Protein AF-A0A2E9AJA7-F1 (afdb_monomer_lite)

Sequence (132 aa):
LITPMLIVMIAIGATDILFALDSIPAIYGLTKEPYIVFTANAFALLGLIQLYFLLGGLLDRLVYLSLGLAVILGFIGVKLMIHALHTNELPFINGGQEVHLVPEIPIWLSLSVIIGILVVTTVASLMSSKNK

Radius of gyration: 19.54 Å; chains: 1; bounding box: 47×41×44 Å

Secondary structure (DSSP, 8-state):
---HHHHHHHHHHHHHHHHHHHHHHHHHHH---HHHHHHHHHHHHHHHHHHHHHHHHHHTT-TTHHHHHHHHHHHHHHHHHHHHHHH---TTSGGG---TTSPP--HHHHHHHHHHHHHHHHHHHHHHHHT-

Foldseek 3Di:
DCDPVNVVVCVVVVVVVVVCVVVVVVVCVVPVDVVVVVVVV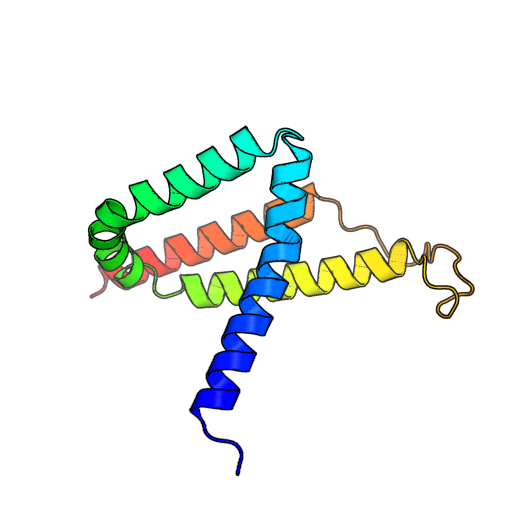VVVVVVVVVCVVVVVVVVQLLVCVVVLVVVLCVVVVVLVVLVCQQCQCDCPRPNSDGPPVRDNDDPVNSVVVSVVSNVVSNVVSNVVSVVD

pLDDT: mean 82.34, std 11.43, range [50.84, 95.38]

Structure (mmCIF, N/CA/C/O backbone):
data_AF-A0A2E9AJA7-F1
#
_entry.id   AF-A0A2E9AJA7-F1
#
loop_
_atom_site.group_PDB
_atom_site.id
_atom_site.type_symbol
_atom_site.label_atom_id
_atom_site.label_alt_id
_atom_site.label_comp_id
_atom_site.label_asym_id
_atom_site.label_entity_id
_atom_site.label_seq_id
_atom_site.pdbx_PDB_ins_code
_atom_site.Cartn_x
_atom_site.Cartn_y
_atom_site.Cartn_z
_atom_site.occupancy
_atom_site.B_iso_or_equiv
_atom_site.auth_seq_id
_atom_site.auth_comp_id
_atom_site.auth_asym_id
_atom_site.auth_atom_id
_atom_site.pdbx_PDB_model_num
ATOM 1 N N . LEU A 1 1 ? 24.116 2.800 21.770 1.00 64.19 1 LEU A N 1
ATOM 2 C CA . LEU A 1 1 ? 22.822 2.212 22.187 1.00 64.19 1 LEU A CA 1
ATOM 3 C C . LEU A 1 1 ? 21.789 2.578 21.136 1.00 64.19 1 LEU A C 1
ATOM 5 O O . LEU A 1 1 ? 21.542 3.760 20.940 1.00 64.19 1 LEU A O 1
ATOM 9 N N . ILE A 1 2 ? 21.265 1.593 20.410 1.00 83.06 2 ILE A N 1
ATOM 10 C CA . ILE A 1 2 ? 20.168 1.800 19.458 1.00 83.06 2 ILE A CA 1
ATOM 11 C C . ILE A 1 2 ? 18.890 1.931 20.290 1.00 83.06 2 ILE A C 1
ATOM 13 O O . ILE A 1 2 ? 18.548 1.010 21.029 1.00 83.06 2 ILE A O 1
ATOM 17 N N . THR A 1 3 ? 18.228 3.089 20.235 1.00 92.94 3 THR A N 1
ATOM 18 C CA . THR A 1 3 ? 16.952 3.286 20.933 1.00 92.94 3 THR A CA 1
ATOM 19 C C . THR A 1 3 ? 15.823 2.623 20.139 1.00 92.94 3 THR A C 1
ATOM 21 O O . THR A 1 3 ? 15.873 2.613 18.907 1.00 92.94 3 THR A O 1
ATOM 24 N N . PRO A 1 4 ? 14.769 2.108 20.797 1.00 91.62 4 PRO A N 1
ATOM 25 C CA . PRO A 1 4 ? 13.595 1.581 20.099 1.00 91.62 4 PRO A CA 1
ATOM 26 C C . PRO A 1 4 ? 12.990 2.586 19.103 1.00 91.62 4 PRO A C 1
ATOM 28 O O . PRO A 1 4 ? 12.599 2.208 18.003 1.00 91.62 4 PRO A O 1
ATOM 31 N N . MET A 1 5 ? 13.010 3.881 19.443 1.00 94.00 5 MET A N 1
ATOM 32 C CA . MET A 1 5 ? 12.557 4.962 18.559 1.00 94.00 5 MET A CA 1
ATOM 33 C C . MET A 1 5 ? 13.363 5.063 17.261 1.00 94.00 5 MET A C 1
ATOM 35 O O . MET A 1 5 ? 12.785 5.337 16.215 1.00 94.00 5 MET A O 1
ATOM 39 N N . LEU A 1 6 ? 14.676 4.816 17.300 1.00 94.00 6 LEU A N 1
ATOM 40 C CA . LEU A 1 6 ? 15.500 4.826 16.092 1.00 94.00 6 LEU A CA 1
ATOM 41 C C . LEU A 1 6 ? 15.078 3.710 15.124 1.00 94.00 6 LEU A C 1
ATOM 43 O O . LEU A 1 6 ? 14.981 3.949 13.925 1.00 94.00 6 LEU A O 1
ATOM 47 N N . ILE A 1 7 ? 14.772 2.516 15.644 1.00 94.06 7 ILE A N 1
ATOM 48 C CA . ILE A 1 7 ? 14.315 1.373 14.835 1.00 94.06 7 ILE A CA 1
ATOM 49 C C . ILE A 1 7 ? 12.948 1.669 14.209 1.00 94.06 7 ILE A C 1
ATOM 51 O O . ILE A 1 7 ? 12.763 1.433 13.019 1.00 94.06 7 ILE A O 1
ATOM 55 N N . VAL A 1 8 ? 12.011 2.228 14.982 1.00 94.38 8 VAL A N 1
ATOM 56 C CA . VAL A 1 8 ? 10.675 2.601 14.485 1.00 94.38 8 VAL A CA 1
ATOM 57 C C . VAL A 1 8 ? 10.770 3.645 13.372 1.00 94.38 8 VAL A C 1
ATOM 59 O O . VAL A 1 8 ? 10.146 3.477 12.329 1.00 94.38 8 VAL A O 1
ATOM 62 N N . MET A 1 9 ? 11.586 4.685 13.553 1.00 93.94 9 MET A N 1
ATOM 63 C CA . MET A 1 9 ? 11.780 5.727 12.538 1.00 93.94 9 MET A CA 1
ATOM 64 C C . MET A 1 9 ? 12.354 5.165 11.234 1.00 93.94 9 MET A C 1
ATOM 66 O O . MET A 1 9 ? 11.883 5.519 10.156 1.00 93.94 9 MET A O 1
ATOM 70 N N . ILE A 1 10 ? 13.339 4.265 11.327 1.00 95.12 10 ILE A N 1
ATOM 71 C CA . ILE A 1 10 ? 13.909 3.593 10.153 1.00 95.12 10 ILE A CA 1
ATOM 72 C C . ILE A 1 10 ? 12.855 2.715 9.474 1.00 95.12 10 ILE A C 1
ATOM 74 O O . ILE A 1 10 ? 12.728 2.760 8.255 1.00 95.12 10 ILE A O 1
ATOM 78 N N . ALA A 1 11 ? 12.082 1.943 10.242 1.00 93.94 11 ALA A N 1
ATOM 79 C CA . ALA A 1 11 ? 11.054 1.063 9.698 1.00 93.94 11 ALA A CA 1
ATOM 80 C C . ALA A 1 11 ? 9.947 1.843 8.970 1.00 93.94 11 ALA A C 1
ATOM 82 O O . ALA A 1 11 ? 9.593 1.478 7.850 1.00 93.94 11 ALA A O 1
ATOM 83 N N . ILE A 1 12 ? 9.440 2.930 9.563 1.00 93.38 12 ILE A N 1
ATOM 84 C CA . ILE A 1 12 ? 8.422 3.789 8.937 1.00 93.38 12 ILE A CA 1
ATOM 85 C C . ILE A 1 12 ? 8.992 4.445 7.677 1.00 93.38 12 ILE A C 1
ATOM 87 O O . ILE A 1 12 ? 8.409 4.303 6.608 1.00 93.38 12 ILE A O 1
ATOM 91 N N . GLY A 1 13 ? 10.168 5.077 7.765 1.00 92.00 13 GLY A N 1
ATOM 92 C CA . GLY A 1 13 ? 10.780 5.746 6.614 1.00 92.00 13 GLY A CA 1
ATOM 93 C C . GLY A 1 13 ? 11.100 4.793 5.458 1.00 92.00 13 GLY A C 1
ATOM 94 O O . GLY A 1 13 ? 10.870 5.128 4.298 1.00 92.00 13 GLY A O 1
ATOM 95 N N . ALA A 1 14 ? 11.579 3.582 5.754 1.00 91.69 14 ALA A N 1
ATOM 96 C CA . ALA A 1 14 ? 11.806 2.556 4.738 1.00 91.69 14 ALA A CA 1
ATOM 97 C C . ALA A 1 14 ? 10.492 2.083 4.100 1.00 91.69 14 ALA A C 1
ATOM 99 O O . ALA A 1 14 ? 10.437 1.882 2.889 1.00 91.69 14 ALA A O 1
ATOM 100 N N . THR A 1 15 ? 9.435 1.938 4.902 1.00 87.94 15 THR A N 1
ATOM 101 C CA . THR A 1 15 ? 8.107 1.531 4.426 1.00 87.94 15 THR A CA 1
ATOM 102 C C . THR A 1 15 ? 7.495 2.594 3.512 1.00 87.94 15 THR A C 1
ATOM 104 O O . THR A 1 15 ? 7.007 2.250 2.439 1.00 87.94 15 THR A O 1
ATOM 107 N N . ASP A 1 16 ? 7.599 3.877 3.866 1.00 87.69 16 ASP A N 1
ATOM 108 C CA . ASP A 1 16 ? 7.109 4.986 3.037 1.00 87.69 16 ASP A CA 1
ATOM 109 C C . ASP A 1 16 ? 7.825 5.049 1.680 1.00 87.69 16 ASP A C 1
ATOM 111 O O . ASP A 1 16 ? 7.179 5.206 0.644 1.00 87.69 16 ASP A O 1
ATOM 115 N N . ILE A 1 17 ? 9.152 4.863 1.658 1.00 85.56 17 ILE A N 1
ATOM 116 C CA . ILE A 1 17 ? 9.925 4.796 0.406 1.00 85.56 17 ILE A CA 1
ATOM 117 C C . ILE A 1 17 ? 9.471 3.605 -0.444 1.00 85.56 17 ILE A C 1
ATOM 119 O O . ILE A 1 17 ? 9.274 3.748 -1.651 1.00 85.56 17 ILE A O 1
ATOM 123 N N . LEU A 1 18 ? 9.283 2.435 0.174 1.00 84.44 18 LEU A N 1
ATOM 124 C CA . LEU A 1 18 ? 8.850 1.231 -0.531 1.00 84.44 18 LEU A CA 1
ATOM 125 C C . LEU A 1 18 ? 7.447 1.405 -1.142 1.00 84.44 18 LEU A C 1
ATOM 127 O O . LEU A 1 18 ? 7.222 0.988 -2.274 1.00 84.44 18 LEU A O 1
ATOM 131 N N . PHE A 1 19 ? 6.525 2.073 -0.440 1.00 79.62 19 PHE A N 1
ATOM 132 C CA . PHE A 1 19 ? 5.194 2.411 -0.964 1.00 79.62 19 PHE A CA 1
ATOM 133 C C . PHE A 1 19 ? 5.225 3.488 -2.058 1.00 79.62 19 PHE A C 1
ATOM 135 O O . PHE A 1 19 ? 4.417 3.453 -2.994 1.00 79.62 19 PHE A O 1
ATOM 142 N N . ALA A 1 20 ? 6.157 4.440 -1.983 1.00 83.75 20 ALA A N 1
ATOM 143 C CA . ALA A 1 20 ? 6.336 5.463 -3.011 1.00 83.75 20 ALA A CA 1
ATOM 144 C C . ALA A 1 20 ? 6.762 4.864 -4.366 1.00 83.75 20 ALA A C 1
ATOM 146 O O . ALA A 1 20 ? 6.397 5.403 -5.410 1.00 83.75 20 ALA A O 1
ATOM 147 N N . LEU A 1 21 ? 7.479 3.732 -4.362 1.00 79.69 21 LEU A N 1
ATOM 148 C CA . LEU A 1 21 ? 7.936 3.055 -5.583 1.00 79.69 21 LEU A CA 1
ATOM 149 C C . LEU A 1 21 ? 6.805 2.515 -6.461 1.00 79.69 21 LEU A C 1
ATOM 151 O O . LEU A 1 21 ? 6.996 2.435 -7.666 1.00 79.69 21 LEU A O 1
ATOM 155 N N . ASP A 1 22 ? 5.655 2.149 -5.897 1.00 80.25 22 ASP A N 1
ATOM 156 C CA . ASP A 1 22 ? 4.499 1.700 -6.688 1.00 80.25 22 ASP A CA 1
ATOM 157 C C . ASP A 1 22 ? 3.547 2.871 -6.983 1.00 80.25 22 ASP A C 1
ATOM 159 O O . ASP A 1 22 ? 3.145 3.115 -8.122 1.00 80.25 22 ASP A O 1
ATOM 163 N N . SER A 1 23 ? 3.259 3.684 -5.960 1.00 81.69 23 SER A N 1
ATOM 164 C CA . SER A 1 23 ? 2.283 4.774 -6.067 1.00 81.69 23 SER A CA 1
ATOM 165 C C . SER A 1 23 ? 2.730 5.927 -6.976 1.00 81.69 23 SER A C 1
ATOM 167 O O . SER A 1 23 ? 1.903 6.472 -7.712 1.00 81.69 23 SER A O 1
ATOM 169 N N . ILE A 1 24 ? 4.019 6.295 -6.993 1.00 82.75 24 ILE A N 1
ATOM 170 C CA . ILE A 1 24 ? 4.513 7.387 -7.846 1.00 82.75 24 ILE A CA 1
ATOM 171 C C . ILE A 1 24 ? 4.502 6.980 -9.328 1.00 82.75 24 ILE A C 1
ATOM 173 O O . ILE A 1 24 ? 3.893 7.711 -10.117 1.00 82.75 24 ILE A O 1
ATOM 177 N N . PRO A 1 25 ? 5.100 5.846 -9.757 1.00 79.00 25 PRO A N 1
ATOM 178 C CA . PRO A 1 25 ? 5.056 5.445 -11.162 1.00 79.00 25 PRO A CA 1
ATOM 179 C C . PRO A 1 25 ? 3.639 5.196 -11.671 1.00 79.00 25 PRO A C 1
ATOM 181 O O . PRO A 1 25 ? 3.349 5.556 -12.810 1.00 79.00 25 PRO A O 1
ATOM 184 N N . ALA A 1 26 ? 2.740 4.662 -10.837 1.00 83.94 26 ALA A N 1
ATOM 185 C CA . ALA A 1 26 ? 1.342 4.472 -11.210 1.00 83.94 26 ALA A CA 1
ATOM 186 C C . ALA A 1 26 ? 0.651 5.804 -11.556 1.00 83.94 26 ALA A C 1
ATOM 188 O O . ALA A 1 26 ? 0.033 5.929 -12.615 1.00 83.94 26 ALA A O 1
ATOM 189 N N . ILE A 1 27 ? 0.802 6.831 -10.712 1.00 83.50 27 ILE A N 1
ATOM 190 C CA . ILE A 1 27 ? 0.197 8.147 -10.962 1.00 83.50 27 ILE A CA 1
ATOM 191 C C . ILE A 1 27 ? 0.867 8.841 -12.158 1.00 83.50 27 ILE A C 1
ATOM 193 O O . ILE A 1 27 ? 0.175 9.367 -13.034 1.00 83.50 27 ILE A O 1
ATOM 197 N N . TYR A 1 28 ? 2.201 8.792 -12.247 1.00 81.19 28 TYR A N 1
ATOM 198 C CA . TYR A 1 28 ? 2.936 9.354 -13.385 1.00 81.19 28 TYR A CA 1
ATOM 199 C C . TYR A 1 28 ? 2.732 8.570 -14.692 1.00 81.19 28 TYR A C 1
ATOM 201 O O . TYR A 1 28 ? 3.098 9.055 -15.766 1.00 81.19 28 TYR A O 1
ATOM 209 N N . GLY A 1 29 ? 2.160 7.366 -14.636 1.00 81.25 29 GLY A N 1
ATOM 210 C CA . GLY A 1 29 ? 1.679 6.617 -15.796 1.00 81.25 29 GLY A CA 1
ATOM 211 C C . GLY A 1 29 ? 0.385 7.189 -16.383 1.00 81.25 29 GLY A C 1
ATOM 212 O O . GLY A 1 29 ? 0.169 7.071 -17.586 1.00 81.25 29 GLY A O 1
ATOM 213 N N . LEU A 1 30 ? -0.439 7.852 -15.563 1.00 85.56 30 LEU A N 1
ATOM 214 C CA . LEU A 1 30 ? -1.714 8.457 -15.969 1.00 85.56 30 LEU A CA 1
ATOM 215 C C . LEU A 1 30 ? -1.577 9.928 -16.369 1.00 85.56 30 LEU A C 1
ATOM 217 O O . LEU A 1 30 ? -2.243 10.383 -17.295 1.00 85.56 30 LEU A O 1
ATOM 221 N N . THR A 1 31 ? -0.726 10.684 -15.675 1.00 89.94 31 THR A N 1
ATOM 222 C CA . THR A 1 31 ? -0.489 12.101 -15.969 1.00 89.94 31 THR A CA 1
ATOM 223 C C . THR A 1 31 ? 0.964 12.478 -15.727 1.00 89.94 31 THR A C 1
ATOM 225 O O . THR A 1 31 ? 1.599 11.993 -14.798 1.00 89.94 31 THR A O 1
ATOM 228 N N . LYS A 1 32 ? 1.512 13.363 -16.561 1.00 87.75 32 LYS A N 1
ATOM 229 C CA . LYS A 1 32 ? 2.870 13.901 -16.385 1.00 87.75 32 LYS A CA 1
ATOM 230 C C . LYS A 1 32 ? 2.881 15.265 -15.701 1.00 87.75 32 LYS A C 1
ATOM 232 O O . LYS A 1 32 ? 3.958 15.790 -15.445 1.00 87.75 32 LYS A O 1
ATOM 237 N N . GLU A 1 33 ? 1.713 15.834 -15.410 1.00 93.19 33 GLU A N 1
ATOM 238 C CA . GLU A 1 33 ? 1.592 17.163 -14.816 1.00 93.19 33 GLU A CA 1
ATOM 239 C C . GLU A 1 33 ? 1.716 17.095 -13.285 1.00 93.19 33 GLU A C 1
ATOM 241 O O . GLU A 1 33 ? 0.791 16.617 -12.619 1.00 93.19 33 GLU A O 1
ATOM 246 N N . PRO A 1 34 ? 2.806 17.618 -12.683 1.00 88.75 34 PRO A N 1
ATOM 247 C CA . PRO A 1 34 ? 3.029 17.514 -11.238 1.00 88.75 34 PRO A CA 1
ATOM 248 C C . PRO A 1 34 ? 1.938 18.205 -10.414 1.00 88.75 34 PRO A C 1
ATOM 250 O O . PRO A 1 34 ? 1.640 17.779 -9.302 1.00 88.75 34 PRO A O 1
ATOM 253 N N . TYR A 1 35 ? 1.310 19.247 -10.969 1.00 91.44 35 TYR A N 1
ATOM 254 C CA . TYR A 1 35 ? 0.191 19.938 -10.334 1.00 91.44 35 TYR A CA 1
ATOM 255 C C . TYR A 1 35 ? -1.028 19.027 -10.154 1.00 91.44 35 TYR A C 1
ATOM 257 O O . TYR A 1 35 ? -1.650 19.055 -9.092 1.00 91.44 35 TYR A O 1
ATOM 265 N N . ILE A 1 36 ? -1.348 18.182 -11.142 1.00 90.88 36 ILE A N 1
ATOM 266 C CA . ILE A 1 36 ? -2.465 17.231 -11.044 1.00 90.88 36 ILE A CA 1
ATOM 267 C C . ILE A 1 36 ? -2.138 16.157 -10.003 1.00 90.88 36 ILE A C 1
ATOM 269 O O . ILE A 1 36 ? -2.974 15.867 -9.151 1.00 90.88 36 ILE A O 1
ATOM 273 N N . VAL A 1 37 ? -0.910 15.626 -10.013 1.00 89.25 37 VAL A N 1
ATOM 274 C CA . VAL A 1 37 ? -0.436 14.640 -9.023 1.00 89.25 37 VAL A CA 1
ATOM 275 C C . VAL A 1 37 ? -0.522 15.192 -7.600 1.00 89.25 37 VAL A C 1
ATOM 277 O O . VAL A 1 37 ? -1.071 14.547 -6.706 1.00 89.25 37 VAL A O 1
ATOM 280 N N . PHE A 1 38 ? -0.008 16.406 -7.396 1.00 89.25 38 PHE A N 1
ATOM 281 C CA . PHE A 1 38 ? -0.035 17.078 -6.104 1.00 89.25 38 PHE A CA 1
ATOM 282 C C . PHE A 1 38 ? -1.469 17.326 -5.640 1.00 89.25 38 PHE A C 1
ATOM 284 O O . PHE A 1 38 ? -1.832 16.943 -4.530 1.00 89.25 38 PHE A O 1
ATOM 291 N N . THR A 1 39 ? -2.297 17.923 -6.500 1.00 92.06 39 THR A N 1
ATOM 292 C CA . THR A 1 39 ? -3.687 18.253 -6.170 1.00 92.06 39 THR A CA 1
ATOM 293 C C . THR A 1 39 ? -4.503 16.998 -5.859 1.00 92.06 39 THR A C 1
ATOM 295 O O . THR A 1 39 ? -5.260 17.006 -4.894 1.00 92.06 39 THR A O 1
ATOM 298 N N . ALA A 1 40 ? -4.320 15.904 -6.606 1.00 90.00 40 ALA A N 1
ATOM 299 C CA . ALA A 1 40 ? -5.009 14.635 -6.369 1.00 90.00 40 ALA A CA 1
ATOM 300 C C . ALA A 1 40 ? -4.636 14.010 -5.014 1.00 90.00 40 ALA A C 1
ATOM 302 O O . ALA A 1 40 ? -5.524 13.644 -4.242 1.00 90.00 40 ALA A O 1
ATOM 303 N N . ASN A 1 41 ? -3.340 13.952 -4.684 1.00 88.44 41 ASN A N 1
ATOM 304 C CA . ASN A 1 41 ? -2.880 13.439 -3.390 1.00 88.44 41 ASN A CA 1
ATOM 305 C C . ASN A 1 41 ? -3.306 14.345 -2.226 1.00 88.44 41 ASN A C 1
ATOM 307 O O . ASN A 1 41 ? -3.727 13.853 -1.179 1.00 88.44 41 ASN A O 1
ATOM 311 N N . ALA A 1 42 ? -3.260 15.667 -2.410 1.00 89.50 42 ALA A N 1
ATOM 312 C CA . ALA A 1 42 ? -3.732 16.624 -1.416 1.00 89.50 42 ALA A CA 1
ATOM 313 C C . ALA A 1 42 ? -5.240 16.473 -1.163 1.00 89.50 42 ALA A C 1
ATOM 315 O O . ALA A 1 42 ? -5.656 16.393 -0.010 1.00 89.50 42 ALA A O 1
ATOM 316 N N . PHE A 1 43 ? -6.064 16.356 -2.210 1.00 89.44 43 PHE A N 1
ATOM 317 C CA . PHE A 1 43 ? -7.503 16.107 -2.066 1.00 89.44 43 PHE A CA 1
ATOM 318 C C . PHE A 1 43 ? -7.804 14.767 -1.388 1.00 89.44 43 PHE A C 1
ATOM 320 O O . PHE A 1 43 ? -8.697 14.707 -0.542 1.0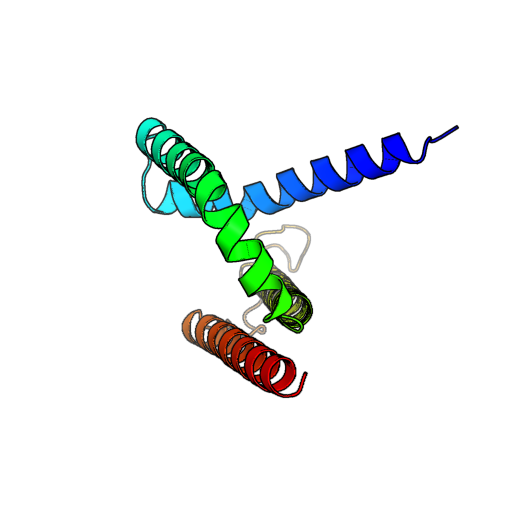0 89.44 43 PHE A O 1
ATOM 327 N N . ALA A 1 44 ? -7.051 13.712 -1.716 1.00 86.56 44 ALA A N 1
ATOM 328 C CA . ALA A 1 44 ? -7.192 12.410 -1.072 1.00 86.56 44 ALA A CA 1
ATOM 329 C C . ALA A 1 44 ? -6.943 12.497 0.446 1.00 86.56 44 ALA A C 1
ATOM 331 O O . ALA A 1 44 ? -7.730 11.962 1.226 1.00 86.56 44 ALA A O 1
ATOM 332 N N . LEU A 1 45 ? -5.907 13.230 0.873 1.00 88.56 45 LEU A N 1
ATOM 333 C CA . LEU A 1 45 ? -5.615 13.467 2.292 1.00 88.56 45 LEU A CA 1
ATOM 334 C C . LEU A 1 45 ? -6.656 14.369 2.972 1.00 88.56 45 LEU A C 1
ATOM 336 O O . LEU A 1 45 ? -7.058 14.089 4.099 1.00 88.56 45 LEU A O 1
ATOM 340 N N . LEU A 1 46 ? -7.127 15.424 2.298 1.00 90.38 46 LEU A N 1
ATOM 341 C CA . LEU A 1 46 ? -8.143 16.333 2.841 1.00 90.38 46 LEU A CA 1
ATOM 342 C C . LEU A 1 46 ? -9.484 15.624 3.076 1.00 90.38 46 LEU A C 1
ATOM 344 O O . LEU A 1 46 ? -10.110 15.846 4.109 1.00 90.38 46 LEU A O 1
ATOM 348 N N . GLY A 1 47 ? -9.905 14.743 2.162 1.00 85.75 47 GLY A N 1
ATOM 349 C CA . GLY A 1 47 ? -11.126 13.945 2.321 1.00 85.75 47 GLY A CA 1
ATOM 350 C C . GLY A 1 47 ? -11.011 12.840 3.377 1.00 85.75 47 GLY A C 1
ATOM 351 O O . GLY A 1 47 ? -12.019 12.416 3.948 1.00 85.75 47 GLY A O 1
ATOM 352 N N . LEU A 1 48 ? -9.789 12.389 3.678 1.00 86.88 48 LEU A N 1
ATOM 353 C CA . LEU A 1 48 ? -9.542 11.327 4.652 1.00 86.88 48 LEU A CA 1
ATOM 354 C C . LEU A 1 48 ? -9.963 11.727 6.072 1.00 86.88 48 LEU A C 1
ATOM 356 O O . LEU A 1 48 ? -10.371 10.864 6.839 1.00 86.88 48 LEU A O 1
ATOM 360 N N . ILE A 1 49 ? -9.915 13.016 6.423 1.00 82.44 49 ILE A N 1
ATOM 361 C CA . ILE A 1 49 ? -10.248 13.491 7.776 1.00 82.44 49 ILE A CA 1
ATOM 362 C C . ILE A 1 49 ? -11.705 13.165 8.131 1.00 82.44 49 ILE A C 1
ATOM 364 O O . ILE A 1 49 ? -11.972 12.607 9.194 1.00 82.44 49 ILE A O 1
ATOM 368 N N . GLN A 1 50 ? -12.656 13.459 7.241 1.00 85.50 50 GLN A N 1
ATOM 369 C CA . GLN A 1 50 ? -14.071 13.127 7.447 1.00 85.50 50 GLN A CA 1
ATOM 370 C C . GLN A 1 50 ? -14.316 11.621 7.332 1.00 85.50 50 GLN A C 1
ATOM 372 O O . GLN A 1 50 ? -15.129 11.063 8.073 1.00 85.50 50 GLN A O 1
ATOM 377 N N . LEU A 1 51 ? -13.597 10.950 6.427 1.00 87.12 51 LEU A N 1
ATOM 378 C CA . LEU A 1 51 ? -13.694 9.505 6.275 1.00 87.12 51 LEU A CA 1
ATOM 379 C C . LEU A 1 51 ? -13.126 8.763 7.481 1.00 87.12 51 LEU A C 1
ATOM 381 O O . LEU A 1 51 ? -13.604 7.674 7.739 1.00 87.12 51 LEU A O 1
ATOM 385 N N . TYR A 1 52 ? -12.197 9.327 8.257 1.00 84.88 52 TYR A N 1
ATOM 386 C CA . TYR A 1 52 ? -11.551 8.638 9.381 1.00 84.88 52 TYR A CA 1
ATOM 387 C C . TYR A 1 52 ? -12.564 8.123 10.413 1.00 84.88 52 TYR A C 1
ATOM 389 O O . TYR A 1 52 ? -12.438 7.007 10.912 1.00 84.88 52 TYR A O 1
ATOM 397 N N . PHE A 1 53 ? -13.620 8.900 10.675 1.00 82.00 53 PHE A N 1
ATOM 398 C CA . PHE A 1 53 ? -14.708 8.493 11.566 1.00 82.00 53 PHE A CA 1
ATOM 399 C C . PHE A 1 53 ? -15.515 7.313 11.005 1.00 82.00 53 PHE A C 1
ATOM 401 O O . PHE A 1 53 ? -15.783 6.343 11.712 1.00 82.00 53 PHE A O 1
ATOM 408 N N . LEU A 1 54 ? -15.868 7.369 9.719 1.00 84.69 54 LEU A N 1
ATOM 409 C CA . LEU A 1 54 ? -16.566 6.278 9.033 1.00 84.69 54 LEU A CA 1
ATOM 410 C C . LEU A 1 54 ? -15.672 5.037 8.910 1.00 84.69 54 LEU A C 1
ATOM 412 O O . LEU A 1 54 ? -16.132 3.910 9.078 1.00 84.69 54 LEU A O 1
ATOM 416 N N . LEU A 1 55 ? -14.385 5.255 8.643 1.00 83.44 55 LEU A N 1
ATOM 417 C CA . LEU A 1 55 ? -13.385 4.231 8.409 1.00 83.44 55 LEU A CA 1
ATOM 418 C C . LEU A 1 55 ? -13.075 3.477 9.695 1.00 83.44 55 LEU A C 1
ATOM 420 O O . LEU A 1 55 ? -12.969 2.265 9.630 1.00 83.44 55 LEU A O 1
ATOM 424 N N . GLY A 1 56 ? -13.027 4.137 10.857 1.00 81.56 56 GLY A N 1
ATOM 425 C CA . GLY A 1 56 ? -12.890 3.453 12.147 1.00 81.56 56 GLY A CA 1
ATOM 426 C C . GLY A 1 56 ? -13.954 2.367 12.338 1.00 81.56 56 GLY A C 1
ATOM 427 O O . GLY A 1 56 ? -13.621 1.201 12.533 1.00 81.56 56 GLY A O 1
ATOM 428 N N . GLY A 1 57 ? -15.231 2.715 12.147 1.00 80.06 57 GLY A N 1
ATOM 429 C CA . GLY A 1 57 ? -16.333 1.752 12.262 1.00 80.06 57 GLY A CA 1
ATOM 430 C C . GLY A 1 57 ? -16.385 0.704 11.141 1.00 80.06 57 GLY A C 1
ATOM 431 O O . GLY A 1 57 ? -16.952 -0.370 11.334 1.00 80.06 57 GLY A O 1
ATOM 432 N N . LEU A 1 58 ? -15.810 0.991 9.969 1.00 82.31 58 LEU A N 1
ATOM 433 C CA . LEU A 1 58 ? -15.675 0.024 8.874 1.00 82.31 58 LEU A CA 1
ATOM 434 C C . LEU A 1 58 ? -14.499 -0.937 9.095 1.00 82.31 58 LEU A C 1
ATOM 436 O O . LEU A 1 58 ? -14.640 -2.127 8.824 1.00 82.31 58 LEU A O 1
ATOM 440 N N . LEU A 1 59 ? -13.367 -0.450 9.605 1.00 82.19 59 LEU A N 1
ATOM 441 C CA . LEU A 1 59 ? -12.167 -1.240 9.890 1.00 82.19 59 LEU A CA 1
ATOM 442 C C . LEU A 1 59 ? -12.450 -2.310 10.945 1.00 82.19 59 LEU A C 1
ATOM 444 O O . LEU A 1 59 ? -12.037 -3.453 10.763 1.00 82.19 59 LEU A O 1
ATOM 448 N N . ASP A 1 60 ? -13.253 -1.989 11.962 1.00 81.56 60 ASP A N 1
ATOM 449 C CA . ASP A 1 60 ? -13.712 -2.962 12.962 1.00 81.56 60 ASP A CA 1
ATOM 450 C C . ASP A 1 60 ? -14.505 -4.129 12.342 1.00 81.56 60 ASP A C 1
ATOM 452 O O . ASP A 1 60 ? -14.482 -5.252 12.850 1.00 81.56 60 ASP A O 1
ATOM 456 N N . ARG A 1 61 ? -15.184 -3.894 11.210 1.00 83.62 61 ARG A N 1
ATOM 457 C CA . ARG A 1 61 ? -15.932 -4.924 10.470 1.00 83.62 61 ARG A CA 1
ATOM 458 C C . ARG A 1 61 ? -15.070 -5.694 9.471 1.00 83.62 61 ARG A C 1
ATOM 460 O O . ARG A 1 61 ? -15.503 -6.728 8.969 1.00 83.62 61 ARG A O 1
ATOM 467 N N . LEU A 1 62 ? -13.868 -5.206 9.168 1.00 87.62 62 LEU A N 1
ATOM 468 C CA . LEU A 1 62 ? -12.959 -5.718 8.140 1.00 87.62 62 LEU A CA 1
ATOM 469 C C . LEU A 1 62 ? -11.779 -6.496 8.753 1.00 87.62 62 LEU A C 1
ATOM 471 O O . LEU A 1 62 ? -10.624 -6.317 8.373 1.00 87.62 62 LEU A O 1
ATOM 475 N N . VAL A 1 63 ? -12.079 -7.398 9.693 1.00 86.50 63 VAL A N 1
ATOM 476 C CA . VAL A 1 63 ? -11.095 -8.131 10.516 1.00 86.50 63 VAL A CA 1
ATOM 477 C C . VAL A 1 63 ? -10.042 -8.888 9.693 1.00 86.50 63 VAL A C 1
ATOM 479 O O . VAL A 1 63 ? -8.867 -8.901 10.053 1.00 86.50 63 VAL A O 1
ATOM 482 N N . TYR A 1 64 ? -10.428 -9.505 8.572 1.00 89.31 64 TYR A N 1
ATOM 483 C CA . TYR A 1 64 ? -9.514 -10.291 7.733 1.00 89.31 64 TYR A CA 1
ATOM 484 C C . TYR A 1 64 ? -8.872 -9.487 6.603 1.00 89.31 64 TYR A C 1
ATOM 486 O O . TYR A 1 64 ? -8.109 -10.050 5.819 1.00 89.31 64 TYR A O 1
ATOM 494 N N . LEU A 1 65 ? -9.138 -8.182 6.505 1.00 88.31 65 LEU A N 1
ATOM 495 C CA . LEU A 1 65 ? -8.588 -7.350 5.437 1.00 88.31 65 LEU A CA 1
ATOM 496 C C . LEU A 1 65 ? -7.060 -7.291 5.505 1.00 88.31 65 LEU A C 1
ATOM 498 O O . LEU A 1 65 ? -6.404 -7.466 4.487 1.00 88.31 65 LEU A O 1
ATOM 502 N N . SER A 1 66 ? -6.484 -7.133 6.701 1.00 87.25 66 SER A N 1
ATOM 503 C CA . SER A 1 66 ? -5.024 -7.135 6.881 1.00 87.25 66 SER A CA 1
ATOM 504 C C . SER A 1 66 ? -4.389 -8.452 6.413 1.00 87.25 66 SER A C 1
ATOM 506 O O . SER A 1 66 ? -3.380 -8.436 5.708 1.00 87.25 66 SER A O 1
ATOM 508 N N . LEU A 1 67 ? -5.026 -9.590 6.716 1.00 90.38 67 LEU A N 1
ATOM 509 C CA . LEU A 1 67 ? -4.581 -10.901 6.242 1.00 90.38 67 LEU A CA 1
ATOM 510 C C . LEU A 1 67 ? -4.691 -11.010 4.713 1.00 90.38 67 LEU A C 1
ATOM 512 O O . LEU A 1 67 ? -3.760 -11.472 4.059 1.00 90.38 67 LEU A O 1
ATOM 516 N N . GLY A 1 68 ? -5.803 -10.546 4.137 1.00 91.25 68 GLY A N 1
ATOM 517 C CA . GLY A 1 68 ? -6.013 -10.502 2.690 1.00 91.25 68 GLY A CA 1
ATOM 518 C C . GLY A 1 68 ? -4.954 -9.682 1.962 1.00 91.25 68 GLY A C 1
ATOM 519 O O . GLY A 1 68 ? -4.375 -10.145 0.981 1.00 91.25 68 GLY A O 1
ATOM 520 N N . LEU A 1 69 ? -4.653 -8.494 2.487 1.00 90.12 69 LEU A N 1
ATOM 521 C CA . LEU A 1 69 ? -3.610 -7.617 1.966 1.00 90.12 69 LEU A CA 1
ATOM 522 C C . LEU A 1 69 ? -2.228 -8.268 2.057 1.00 90.12 69 LEU A C 1
ATOM 524 O O . LEU A 1 69 ? -1.476 -8.199 1.092 1.00 90.12 69 LEU A O 1
ATOM 528 N N . ALA A 1 70 ? -1.901 -8.955 3.155 1.00 90.12 70 ALA A N 1
ATOM 529 C CA . ALA A 1 70 ? -0.631 -9.671 3.278 1.00 90.12 70 ALA A CA 1
ATOM 530 C C . ALA A 1 70 ? -0.475 -10.768 2.208 1.00 90.12 70 ALA A C 1
ATOM 532 O O . ALA A 1 70 ? 0.586 -10.887 1.595 1.00 90.12 70 ALA A O 1
ATOM 533 N N . VAL A 1 71 ? -1.540 -11.530 1.931 1.00 92.88 71 VAL A N 1
ATOM 534 C CA . VAL A 1 71 ? -1.543 -12.547 0.864 1.00 92.88 71 VAL A CA 1
ATOM 535 C C . VAL A 1 71 ? -1.378 -11.899 -0.513 1.00 92.88 71 VAL A C 1
ATOM 537 O O . VAL A 1 71 ? -0.582 -12.379 -1.318 1.00 92.88 71 VAL A O 1
ATOM 540 N N . ILE A 1 72 ? -2.082 -10.793 -0.776 1.00 91.69 72 ILE A N 1
ATOM 541 C CA . ILE A 1 72 ? -1.966 -10.036 -2.032 1.00 91.69 72 ILE A CA 1
ATOM 542 C C . ILE A 1 72 ? -0.541 -9.507 -2.220 1.00 91.69 72 ILE A C 1
ATOM 544 O O . ILE A 1 72 ? 0.034 -9.694 -3.288 1.00 91.69 72 ILE A O 1
ATOM 548 N N . LEU A 1 73 ? 0.050 -8.894 -1.193 1.00 87.75 73 LEU A N 1
ATOM 549 C CA . LEU A 1 73 ? 1.415 -8.367 -1.244 1.00 87.75 73 LEU A CA 1
ATOM 550 C C . LEU A 1 73 ? 2.444 -9.478 -1.462 1.00 87.75 73 LEU A C 1
ATOM 552 O O . LEU A 1 73 ? 3.346 -9.317 -2.279 1.00 87.75 73 LEU A O 1
ATOM 556 N N . GLY A 1 74 ? 2.283 -10.625 -0.795 1.00 89.88 74 GLY A N 1
ATOM 557 C CA . GLY A 1 74 ? 3.121 -11.800 -1.034 1.00 89.88 74 GLY A CA 1
ATOM 558 C C . GLY A 1 74 ? 3.010 -12.300 -2.477 1.00 89.88 74 GLY A C 1
ATOM 559 O O . GLY A 1 74 ? 4.023 -12.524 -3.137 1.00 89.88 74 GLY A O 1
ATOM 560 N N . PHE A 1 75 ? 1.786 -12.408 -2.998 1.00 89.56 75 PHE A N 1
ATOM 561 C CA . PHE A 1 75 ? 1.530 -12.806 -4.381 1.00 89.56 75 PHE A CA 1
ATOM 562 C C . PHE A 1 75 ? 2.143 -11.829 -5.397 1.00 89.56 75 PHE A C 1
ATOM 564 O O . PHE A 1 75 ? 2.854 -12.260 -6.305 1.00 89.56 75 PHE A O 1
ATOM 571 N N . ILE A 1 76 ? 1.919 -10.521 -5.230 1.00 86.12 76 ILE A N 1
ATOM 572 C CA . ILE A 1 76 ? 2.475 -9.479 -6.103 1.00 86.12 76 ILE A CA 1
ATOM 573 C C . ILE A 1 76 ? 4.003 -9.484 -6.025 1.00 86.12 76 ILE A C 1
ATOM 575 O O . ILE A 1 76 ? 4.654 -9.459 -7.065 1.00 86.12 76 ILE A O 1
ATOM 579 N N . GLY A 1 77 ? 4.585 -9.580 -4.828 1.00 84.06 77 GLY A N 1
ATOM 580 C CA . GLY A 1 77 ? 6.036 -9.641 -4.644 1.00 84.06 77 GLY A CA 1
ATOM 581 C C . GLY A 1 77 ? 6.668 -10.817 -5.390 1.00 84.06 77 GLY A C 1
ATOM 582 O O . GLY A 1 77 ? 7.631 -10.635 -6.135 1.00 84.06 77 GLY A O 1
ATO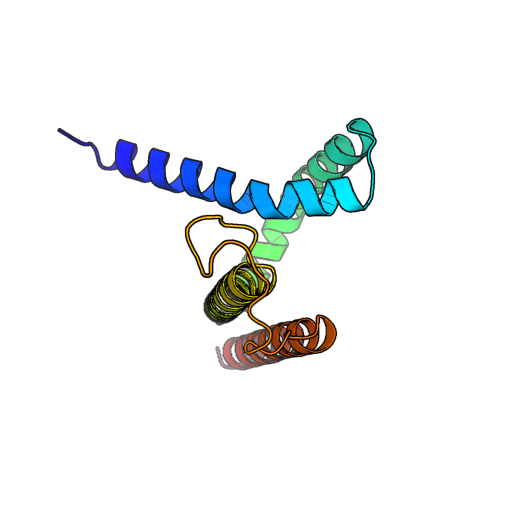M 583 N N . VAL A 1 78 ? 6.078 -12.013 -5.279 1.00 87.12 78 VAL A N 1
ATOM 584 C CA . VA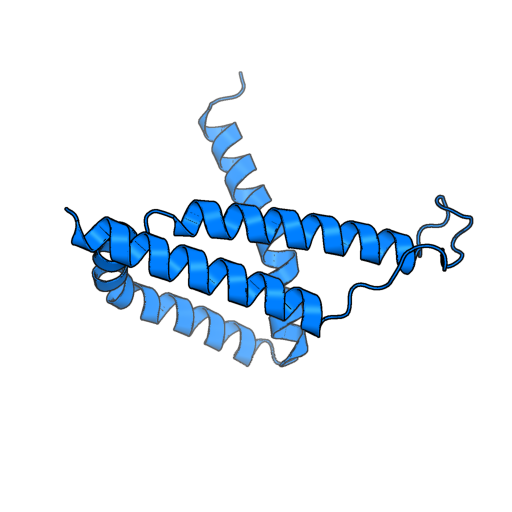L A 1 78 ? 6.522 -13.194 -6.037 1.00 87.12 78 VAL A CA 1
ATOM 585 C C . VAL A 1 78 ? 6.348 -12.979 -7.542 1.00 87.12 78 VAL A C 1
ATOM 587 O O . VAL A 1 78 ? 7.277 -13.245 -8.302 1.00 87.12 78 VAL A O 1
ATOM 590 N N . LYS A 1 79 ? 5.207 -12.440 -7.992 1.00 83.06 79 LYS A N 1
ATOM 591 C CA . LYS A 1 79 ? 4.967 -12.129 -9.410 1.00 83.06 79 LYS A CA 1
ATOM 592 C C . LYS A 1 79 ? 6.002 -11.151 -9.962 1.00 83.06 79 LYS A C 1
ATOM 594 O O . LYS A 1 79 ? 6.465 -11.340 -11.082 1.00 83.06 79 LYS A O 1
ATOM 599 N N . LEU A 1 80 ? 6.349 -10.103 -9.215 1.00 79.56 80 LEU A N 1
ATOM 600 C CA . LEU A 1 80 ? 7.339 -9.107 -9.630 1.00 79.56 80 LEU A CA 1
ATOM 601 C C . LEU A 1 80 ? 8.739 -9.717 -9.712 1.00 79.56 80 LEU A C 1
ATOM 603 O O . LEU A 1 80 ? 9.457 -9.437 -10.666 1.00 79.56 80 LEU A O 1
ATOM 607 N N . MET A 1 81 ? 9.096 -10.608 -8.785 1.00 78.19 81 MET A N 1
ATOM 608 C CA . MET A 1 81 ? 10.364 -11.339 -8.832 1.00 78.19 81 MET A CA 1
ATOM 609 C C . MET A 1 81 ? 10.443 -12.273 -10.049 1.00 78.19 81 MET A C 1
ATOM 611 O O . MET A 1 81 ? 11.452 -12.290 -10.747 1.00 78.19 81 MET A O 1
ATOM 615 N N . ILE A 1 82 ? 9.362 -13.002 -10.346 1.00 78.50 82 ILE A N 1
ATOM 616 C CA . ILE A 1 82 ? 9.247 -13.857 -11.540 1.00 78.50 82 ILE A CA 1
ATOM 617 C C . ILE A 1 82 ? 9.332 -13.016 -12.819 1.00 78.50 82 ILE A C 1
ATOM 619 O O . ILE A 1 82 ? 10.040 -13.386 -13.748 1.00 78.50 82 ILE A O 1
ATOM 623 N N . HIS A 1 83 ? 8.649 -11.872 -12.859 1.00 72.81 83 HIS A N 1
ATOM 624 C CA . HIS A 1 83 ? 8.684 -10.962 -14.002 1.00 72.81 83 HIS A CA 1
ATOM 625 C C . HIS A 1 83 ? 10.089 -10.386 -14.227 1.00 72.81 83 HIS A C 1
ATOM 627 O O . HIS A 1 83 ? 10.581 -10.414 -15.349 1.00 72.81 83 HIS A O 1
ATOM 633 N N . ALA A 1 84 ? 10.777 -9.969 -13.161 1.00 72.00 84 ALA A N 1
ATOM 634 C CA . ALA A 1 84 ? 12.162 -9.506 -13.235 1.00 72.00 84 ALA A CA 1
ATOM 635 C C . ALA A 1 84 ? 13.130 -10.608 -13.710 1.00 72.00 84 ALA A C 1
ATOM 637 O O . ALA A 1 84 ? 14.051 -10.331 -14.474 1.00 72.00 84 ALA A O 1
ATOM 638 N N . LEU A 1 85 ? 12.906 -11.865 -13.304 1.00 71.50 85 LEU A N 1
ATOM 639 C CA . LEU A 1 85 ? 13.673 -13.026 -13.776 1.00 71.50 85 LEU A CA 1
ATOM 640 C C . LEU A 1 85 ? 13.365 -13.403 -15.233 1.00 71.50 85 LEU A C 1
ATOM 642 O O . LEU A 1 85 ? 14.229 -13.966 -15.904 1.00 71.50 85 LEU A O 1
ATOM 646 N N . HIS A 1 86 ? 12.152 -13.123 -15.713 1.00 65.31 86 HIS A N 1
ATOM 647 C CA . HIS A 1 86 ? 11.752 -13.393 -17.092 1.00 65.31 86 HIS A CA 1
ATOM 648 C C . HIS A 1 86 ? 12.325 -12.356 -18.064 1.00 65.31 86 HIS A C 1
ATOM 650 O O . HIS A 1 86 ? 13.017 -12.736 -19.005 1.00 65.31 86 HIS A O 1
ATOM 656 N N . THR A 1 87 ? 12.112 -11.064 -17.786 1.00 63.31 87 THR A N 1
ATOM 657 C CA . THR A 1 87 ? 12.649 -9.942 -18.579 1.00 63.31 87 THR A CA 1
ATOM 658 C C . THR A 1 87 ? 14.180 -9.857 -18.497 1.00 63.31 87 THR A C 1
ATOM 660 O O . THR A 1 87 ? 14.818 -9.402 -19.433 1.00 63.31 87 THR A O 1
ATOM 663 N N . ASN A 1 88 ? 14.774 -10.340 -17.400 1.00 59.91 88 ASN A N 1
ATOM 664 C CA . ASN A 1 88 ? 16.206 -10.601 -17.216 1.00 59.91 88 ASN A CA 1
ATOM 665 C C . ASN A 1 88 ? 17.175 -9.558 -17.818 1.00 59.91 88 ASN A C 1
ATOM 667 O O . ASN A 1 88 ? 18.035 -9.873 -18.635 1.00 59.91 88 ASN A O 1
ATOM 671 N N . GLU A 1 89 ? 17.090 -8.310 -17.353 1.00 56.94 89 GLU A N 1
ATOM 672 C CA . GLU A 1 89 ? 18.015 -7.234 -17.762 1.00 56.94 89 GLU A CA 1
ATOM 673 C C . GLU A 1 89 ? 19.318 -7.196 -16.937 1.00 56.94 89 GLU A C 1
ATOM 675 O O . GLU A 1 89 ? 20.131 -6.278 -17.057 1.00 56.94 89 GLU A O 1
ATOM 680 N N . LEU A 1 90 ? 19.525 -8.171 -16.046 1.00 58.22 90 LEU A N 1
ATOM 681 C CA . LEU A 1 90 ? 20.648 -8.181 -15.114 1.00 58.22 90 LEU A CA 1
ATOM 682 C C . LEU A 1 90 ? 21.844 -8.928 -15.731 1.00 58.22 90 LEU A C 1
ATOM 684 O O . LEU A 1 90 ? 21.773 -10.142 -15.911 1.00 58.22 90 LEU A O 1
ATOM 688 N N . PRO A 1 91 ? 22.994 -8.268 -15.973 1.00 57.22 91 PRO A N 1
ATOM 689 C CA . PRO A 1 91 ? 24.137 -8.874 -16.672 1.00 57.22 91 PRO A CA 1
ATOM 690 C C . PRO A 1 91 ? 24.791 -10.047 -15.919 1.00 57.22 91 PRO A C 1
ATOM 692 O O . PRO A 1 91 ? 25.595 -10.780 -16.489 1.00 57.22 91 PRO A O 1
ATOM 695 N N . PHE A 1 92 ? 24.455 -10.241 -14.640 1.00 66.19 92 PHE A N 1
ATOM 696 C CA . PHE A 1 92 ? 24.951 -11.326 -13.790 1.00 66.19 92 PHE A CA 1
ATOM 697 C C . PHE A 1 92 ? 24.016 -12.548 -13.721 1.00 66.19 92 PHE A C 1
ATOM 699 O O . PHE A 1 92 ? 24.427 -13.579 -13.189 1.00 66.19 92 PHE A O 1
ATOM 706 N N . ILE A 1 93 ? 22.787 -12.473 -14.251 1.00 59.56 93 ILE A N 1
ATOM 707 C CA . ILE A 1 93 ? 21.857 -13.610 -14.338 1.00 59.56 93 ILE A CA 1
ATOM 708 C C . ILE A 1 93 ? 21.668 -13.964 -15.816 1.00 59.56 93 ILE A C 1
ATOM 710 O O . ILE A 1 93 ? 21.329 -13.113 -16.627 1.00 59.56 93 ILE A O 1
ATOM 714 N N . ASN A 1 94 ? 21.935 -15.221 -16.184 1.00 61.81 94 ASN A N 1
ATOM 715 C CA . ASN A 1 94 ? 21.753 -15.745 -17.548 1.00 61.81 94 ASN A CA 1
ATOM 716 C C . ASN A 1 94 ? 22.381 -14.886 -18.679 1.00 61.81 94 ASN A C 1
ATOM 718 O O . ASN A 1 94 ? 21.878 -14.856 -19.799 1.00 61.81 94 ASN A O 1
ATOM 722 N N . GLY A 1 95 ? 23.461 -14.147 -18.389 1.00 62.78 95 GLY A N 1
ATOM 723 C CA . GLY A 1 95 ? 24.136 -13.275 -19.358 1.00 62.78 95 GLY A CA 1
ATOM 724 C C . GLY A 1 95 ? 23.288 -12.113 -19.896 1.00 62.78 95 GLY A C 1
ATOM 725 O O . GLY A 1 95 ? 23.631 -11.576 -20.947 1.00 62.78 95 GLY A O 1
ATOM 726 N N . GLY A 1 96 ? 22.194 -11.740 -19.217 1.00 58.81 96 GLY A N 1
ATOM 727 C CA . GLY A 1 96 ? 21.251 -10.716 -19.683 1.00 58.81 96 GLY A CA 1
ATOM 728 C C . GLY A 1 96 ? 20.337 -11.166 -20.831 1.00 58.81 96 GLY A C 1
ATOM 729 O O . GLY A 1 96 ? 19.815 -10.323 -21.555 1.00 58.81 96 GLY A O 1
ATOM 730 N N . GLN A 1 97 ? 20.188 -12.478 -21.053 1.00 61.12 97 GLN A N 1
ATOM 731 C CA . GLN A 1 97 ? 19.245 -13.024 -22.034 1.00 61.12 97 GLN A CA 1
ATOM 732 C C . GLN A 1 97 ? 17.950 -13.476 -21.356 1.00 61.12 97 GLN A C 1
ATOM 734 O O . GLN A 1 97 ? 17.987 -14.138 -20.312 1.00 61.12 97 GLN A O 1
ATOM 739 N N . GLU A 1 98 ? 16.816 -13.161 -21.987 1.00 59.06 98 GLU A N 1
ATOM 740 C CA . GLU A 1 98 ? 15.475 -13.541 -21.539 1.00 59.06 98 GLU A CA 1
ATOM 741 C C . GLU A 1 98 ? 15.388 -15.050 -21.272 1.00 59.06 98 GLU A C 1
ATOM 743 O O . GLU A 1 98 ? 15.679 -15.894 -22.127 1.00 59.06 98 GLU A O 1
ATOM 748 N N . VAL A 1 99 ? 14.979 -15.416 -20.056 1.00 58.41 99 VAL A N 1
ATOM 749 C CA . VAL A 1 99 ? 14.777 -16.821 -19.693 1.00 58.41 99 VAL A CA 1
ATOM 750 C C . VAL A 1 99 ? 13.364 -17.205 -20.122 1.00 58.41 99 VAL A C 1
ATOM 752 O O . VAL A 1 99 ? 12.419 -17.170 -19.331 1.00 58.41 99 VAL A O 1
ATOM 755 N N . HIS A 1 100 ? 13.218 -17.619 -21.382 1.00 56.41 100 HIS A N 1
ATOM 756 C CA . HIS A 1 100 ? 11.940 -18.059 -21.965 1.00 56.41 100 HIS A CA 1
ATOM 757 C C . HIS A 1 100 ? 11.307 -19.284 -21.271 1.00 56.41 100 HIS A C 1
ATOM 759 O O . HIS A 1 100 ? 10.183 -19.664 -21.590 1.00 56.41 100 HIS A O 1
ATOM 765 N N . LEU A 1 101 ? 12.006 -19.919 -20.322 1.00 56.06 101 LEU A N 1
ATOM 766 C CA . LEU A 1 101 ? 11.479 -21.042 -19.541 1.00 56.06 101 LEU A CA 1
ATOM 767 C C . LEU A 1 101 ? 10.483 -20.623 -18.447 1.00 56.06 101 LEU A C 1
ATOM 769 O O . LEU A 1 101 ? 9.814 -21.486 -17.880 1.00 56.06 101 LEU A O 1
ATOM 773 N N . VAL A 1 102 ? 10.399 -19.331 -18.119 1.00 58.28 102 VAL A N 1
ATOM 774 C CA . VAL A 1 102 ? 9.504 -18.829 -17.071 1.00 58.28 102 VAL A CA 1
ATOM 775 C C . VAL A 1 102 ? 8.195 -18.353 -17.715 1.00 58.28 102 VAL A C 1
ATOM 777 O O . VAL A 1 102 ? 8.237 -17.442 -18.530 1.00 58.28 102 VAL A O 1
ATOM 780 N N . PRO A 1 103 ? 7.027 -18.936 -17.401 1.00 65.31 103 PRO A N 1
ATOM 781 C CA . PRO A 1 103 ? 5.762 -18.484 -17.975 1.00 65.31 103 PRO A CA 1
ATOM 782 C C . PRO A 1 103 ? 5.433 -17.053 -17.533 1.00 65.31 103 PRO A C 1
ATOM 784 O O . PRO A 1 103 ? 5.412 -16.769 -16.332 1.00 65.31 103 PRO A O 1
ATOM 787 N N . GLU A 1 104 ? 5.124 -16.159 -18.476 1.00 65.50 104 GLU A N 1
ATOM 788 C CA . GLU A 1 104 ? 4.577 -14.848 -18.129 1.00 65.50 104 GLU A CA 1
ATOM 789 C C . GLU A 1 104 ? 3.221 -15.015 -17.449 1.00 65.50 104 GLU A C 1
ATOM 791 O O . GLU A 1 104 ? 2.304 -15.639 -17.985 1.00 65.50 104 GLU A O 1
ATOM 796 N N . ILE A 1 105 ? 3.076 -14.433 -16.259 1.00 68.94 105 ILE A N 1
ATOM 797 C CA . ILE A 1 105 ? 1.780 -14.351 -15.591 1.00 68.94 105 ILE A CA 1
ATOM 798 C C . ILE A 1 105 ? 1.012 -13.195 -16.244 1.00 68.94 105 ILE A C 1
ATOM 800 O O . ILE A 1 105 ? 1.387 -12.034 -16.037 1.00 68.94 105 ILE A O 1
ATOM 804 N N . PRO A 1 106 ? -0.068 -13.463 -17.002 1.00 79.50 106 PRO A N 1
ATOM 805 C CA . PRO A 1 106 ? -0.819 -12.405 -17.654 1.00 79.50 106 PRO A CA 1
ATOM 806 C C . PRO A 1 106 ? -1.481 -11.503 -16.608 1.00 79.50 106 PRO A C 1
ATOM 808 O O . PRO A 1 106 ? -1.985 -11.965 -15.580 1.00 79.50 106 PRO A O 1
ATOM 811 N N . ILE A 1 107 ? -1.526 -10.202 -16.900 1.00 82.31 107 ILE A N 1
ATOM 812 C CA . ILE A 1 107 ? -2.067 -9.169 -16.001 1.00 82.31 107 ILE A CA 1
ATOM 813 C C . ILE A 1 107 ? -3.497 -9.516 -15.559 1.00 82.31 107 ILE A C 1
ATOM 815 O O . ILE A 1 107 ? -3.826 -9.410 -14.380 1.00 82.31 107 ILE A O 1
ATOM 819 N N . TRP A 1 108 ? -4.324 -10.019 -16.478 1.00 84.62 108 TRP A N 1
ATOM 820 C CA . TRP A 1 108 ? -5.708 -10.428 -16.218 1.00 84.62 108 TRP A CA 1
ATOM 821 C C . TRP A 1 108 ? -5.826 -11.518 -15.144 1.00 84.62 108 TRP A C 1
ATOM 823 O O . TRP A 1 108 ? -6.740 -11.474 -14.320 1.00 84.62 108 TRP A O 1
ATOM 833 N N . LEU A 1 109 ? -4.890 -12.475 -15.120 1.00 85.75 109 LEU A N 1
ATOM 834 C CA . LEU A 1 109 ? -4.858 -13.539 -14.115 1.00 85.75 109 LEU A CA 1
ATOM 835 C C . LEU A 1 109 ? -4.486 -12.965 -12.745 1.00 85.75 109 LEU A C 1
ATOM 837 O O . LEU A 1 109 ? -5.156 -13.259 -11.759 1.00 85.75 109 LEU A O 1
ATOM 841 N N . SER A 1 110 ? -3.481 -12.085 -12.698 1.00 84.69 110 SER A N 1
ATOM 842 C CA . SER A 1 110 ? -3.097 -11.376 -11.472 1.00 84.69 110 SER A CA 1
ATOM 843 C C . SER A 1 110 ? -4.260 -10.556 -10.910 1.00 84.69 110 SER A C 1
ATOM 845 O O . SER A 1 110 ? -4.569 -10.657 -9.725 1.00 84.69 110 SER A O 1
ATOM 847 N N . LEU A 1 111 ? -4.943 -9.782 -11.757 1.00 88.00 111 LEU A N 1
ATOM 848 C CA . LEU A 1 111 ? -6.111 -8.994 -11.360 1.00 88.00 111 LEU A CA 1
ATOM 849 C C . LEU A 1 111 ? -7.242 -9.884 -10.839 1.00 88.00 111 LEU A C 1
ATOM 851 O O . LEU A 1 111 ? -7.835 -9.574 -9.811 1.00 88.00 111 LEU A O 1
ATOM 855 N N . SER A 1 112 ? -7.500 -11.013 -11.500 1.00 91.88 112 SER A N 1
ATOM 856 C CA . SER A 1 112 ? -8.532 -11.964 -11.073 1.00 91.88 112 SER A CA 1
ATOM 857 C C . SER A 1 112 ? -8.232 -12.554 -9.693 1.00 91.88 112 SER A C 1
ATOM 859 O O . SER A 1 112 ? -9.128 -12.634 -8.856 1.00 91.88 112 SER A O 1
ATOM 861 N N . VAL A 1 113 ? -6.972 -12.914 -9.423 1.00 91.31 113 VAL A N 1
ATOM 862 C CA . VAL A 1 113 ? -6.535 -13.414 -8.108 1.00 91.31 113 VAL A CA 1
ATOM 863 C C . VAL A 1 113 ? -6.695 -12.339 -7.032 1.00 91.31 113 VAL A C 1
ATOM 865 O O . VAL A 1 113 ? -7.266 -12.615 -5.979 1.00 91.31 113 VAL A O 1
ATOM 868 N N . ILE A 1 114 ? -6.253 -11.107 -7.301 1.00 92.00 114 ILE A N 1
ATOM 869 C CA . ILE A 1 114 ? -6.363 -9.984 -6.357 1.00 92.00 114 ILE A CA 1
ATOM 870 C C . ILE A 1 114 ? -7.831 -9.697 -6.030 1.00 92.00 114 ILE A C 1
ATOM 872 O O . ILE A 1 114 ? -8.198 -9.631 -4.857 1.00 92.00 114 ILE A O 1
ATOM 876 N N . ILE A 1 115 ? -8.685 -9.579 -7.052 1.00 94.00 115 ILE A N 1
ATOM 877 C CA . ILE A 1 115 ? -10.125 -9.358 -6.876 1.00 94.00 115 ILE A CA 1
ATOM 878 C C . ILE A 1 115 ? -10.745 -10.515 -6.088 1.00 94.00 115 ILE A C 1
ATOM 880 O O . ILE A 1 115 ? -11.500 -10.271 -5.151 1.00 94.00 115 ILE A O 1
ATOM 884 N N . GLY A 1 116 ? -10.395 -11.763 -6.408 1.00 95.38 116 GLY A N 1
ATOM 885 C CA . GLY A 1 116 ? -10.870 -12.938 -5.680 1.00 95.38 116 GLY A CA 1
ATOM 886 C C . GLY A 1 116 ? -10.524 -12.883 -4.192 1.00 95.38 116 GLY A C 1
ATOM 887 O O . GLY A 1 116 ? -11.405 -13.054 -3.350 1.00 95.38 116 GLY A O 1
ATOM 888 N N . ILE A 1 117 ? -9.269 -12.570 -3.852 1.00 94.19 117 ILE A N 1
ATOM 889 C CA . ILE A 1 117 ? -8.829 -12.441 -2.456 1.00 94.19 117 ILE A CA 1
ATOM 890 C C . ILE A 1 117 ? -9.568 -11.295 -1.754 1.00 94.19 117 ILE A C 1
ATOM 892 O O . ILE A 1 117 ? -10.055 -11.483 -0.638 1.00 94.19 117 ILE A O 1
ATOM 896 N N . LEU A 1 118 ? -9.707 -10.129 -2.392 1.00 93.38 118 LEU A N 1
ATOM 897 C CA . LEU A 1 118 ? -10.428 -8.987 -1.818 1.00 93.38 118 LEU A CA 1
ATOM 898 C C . LEU A 1 118 ? -11.903 -9.306 -1.565 1.00 93.38 118 LEU A C 1
ATOM 900 O O . LEU A 1 118 ? -12.424 -8.984 -0.499 1.00 93.38 118 LEU A O 1
ATOM 904 N N . VAL A 1 119 ? -12.573 -9.980 -2.501 1.00 94.69 119 VAL A N 1
ATOM 905 C CA . VAL A 1 119 ? -13.974 -10.387 -2.341 1.00 94.69 119 VAL A CA 1
ATOM 906 C C . VAL A 1 119 ? -14.110 -11.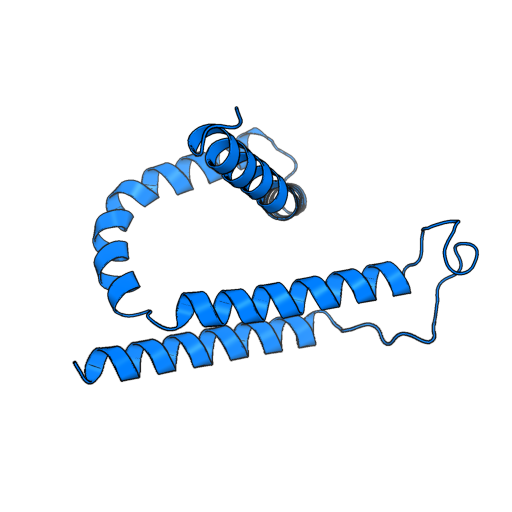383 -1.194 1.00 94.69 119 VAL A C 1
ATOM 908 O O . VAL A 1 119 ? -14.930 -11.169 -0.303 1.00 94.69 119 VAL A O 1
ATOM 911 N N . VAL A 1 120 ? -13.285 -12.434 -1.163 1.00 94.81 120 VAL A N 1
ATOM 912 C CA . VAL A 1 120 ? -13.334 -13.459 -0.108 1.00 94.81 120 VAL A CA 1
ATOM 913 C C . VAL A 1 120 ? -13.077 -12.843 1.264 1.00 94.81 120 VAL A C 1
ATOM 915 O O . VAL A 1 120 ? -13.836 -13.084 2.197 1.00 94.81 120 VAL A O 1
ATOM 918 N N . THR A 1 121 ? -12.043 -12.014 1.391 1.00 93.12 121 THR A N 1
ATOM 919 C CA . THR A 1 121 ? -11.662 -11.384 2.666 1.00 93.12 121 THR A CA 1
ATOM 920 C C . THR A 1 121 ? -12.697 -10.369 3.138 1.00 93.12 121 THR A C 1
ATOM 922 O O . THR A 1 121 ? -13.023 -10.347 4.325 1.00 93.12 121 THR A O 1
ATOM 925 N N . THR A 1 122 ? -13.282 -9.590 2.227 1.00 91.44 122 THR A N 1
ATOM 926 C CA . THR A 1 122 ? -14.363 -8.649 2.547 1.00 91.44 122 THR A CA 1
ATOM 927 C C . THR A 1 122 ? -15.615 -9.394 3.001 1.00 91.44 122 THR A C 1
ATOM 929 O O . THR A 1 122 ? -16.146 -9.099 4.070 1.00 91.44 122 THR A O 1
ATOM 932 N N . VAL A 1 123 ? -16.064 -10.403 2.247 1.00 92.75 123 VAL A N 1
ATOM 933 C CA . VAL A 1 123 ? -17.254 -11.198 2.593 1.00 92.75 123 VAL A CA 1
ATOM 934 C C . VAL A 1 123 ? -17.048 -11.944 3.911 1.00 92.75 123 VAL A C 1
ATOM 936 O O . VAL A 1 123 ? -17.903 -11.864 4.791 1.00 92.75 123 VAL A O 1
ATOM 939 N N . ALA A 1 124 ? -15.901 -12.604 4.091 1.00 92.12 124 ALA A N 1
ATOM 940 C CA . ALA A 1 124 ? -15.566 -13.300 5.331 1.00 92.12 124 ALA A CA 1
ATOM 941 C C . ALA A 1 124 ? -15.536 -12.347 6.534 1.00 92.12 124 ALA A C 1
ATOM 943 O O . ALA A 1 124 ? -16.061 -12.678 7.598 1.00 92.12 124 ALA A O 1
ATOM 944 N N . SER A 1 125 ? -14.978 -11.143 6.367 1.00 89.88 125 SER A N 1
ATOM 945 C CA . SER A 1 125 ? -14.938 -10.145 7.440 1.00 89.88 125 SER A CA 1
ATOM 946 C C . SER A 1 125 ? -16.335 -9.646 7.806 1.00 89.88 125 SER A C 1
ATOM 948 O O . SER A 1 125 ? -16.688 -9.626 8.984 1.00 89.88 125 SER A O 1
ATOM 950 N N . LEU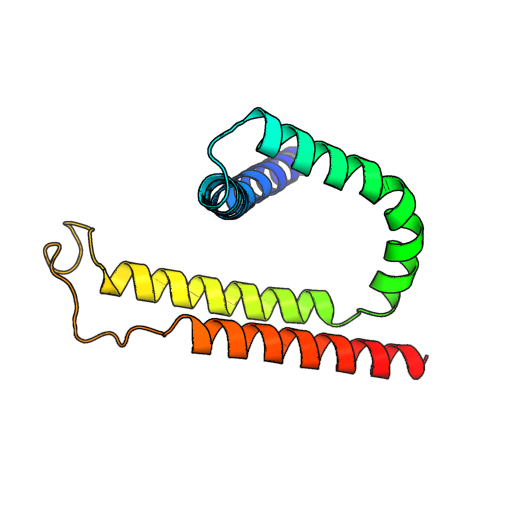 A 1 126 ? -17.175 -9.345 6.809 1.00 89.31 126 LEU A N 1
ATOM 951 C CA . LEU A 1 126 ? -18.557 -8.915 7.032 1.00 89.31 126 LEU A CA 1
ATOM 952 C C . LEU A 1 126 ? -19.406 -10.007 7.697 1.00 89.31 126 LEU A C 1
ATOM 954 O O . LEU A 1 126 ? -20.183 -9.709 8.604 1.00 89.31 126 LEU A O 1
ATOM 958 N N . MET A 1 127 ? -19.249 -11.271 7.288 1.00 89.88 127 MET A N 1
ATOM 959 C CA . MET A 1 127 ? -19.928 -12.408 7.920 1.00 89.88 127 MET A CA 1
ATOM 960 C C . MET A 1 127 ? -19.495 -12.583 9.377 1.00 89.88 127 MET A C 1
ATOM 962 O O . MET A 1 127 ? -20.343 -12.760 10.250 1.00 89.88 127 MET A O 1
ATOM 966 N N . SER A 1 128 ? -18.192 -12.484 9.656 1.00 84.00 128 SER A N 1
ATOM 967 C CA . SER A 1 128 ? -17.668 -12.587 11.020 1.00 84.00 128 SER A CA 1
ATOM 968 C C . SER A 1 128 ? -18.112 -11.423 11.905 1.00 84.00 128 SER A C 1
ATOM 970 O O . SER A 1 128 ? -18.370 -11.628 13.088 1.00 84.00 128 SER A O 1
ATOM 972 N N . SER A 1 129 ? -18.221 -10.213 11.352 1.00 77.50 129 SER A N 1
ATOM 973 C CA . SER A 1 129 ? -18.683 -9.034 12.086 1.00 77.50 129 SER A CA 1
ATOM 974 C C . SER A 1 129 ? -20.173 -9.083 12.421 1.00 77.50 129 SER A C 1
ATOM 976 O O . SER A 1 129 ? -20.578 -8.436 13.376 1.00 77.50 129 SER A O 1
ATOM 978 N N . LYS A 1 130 ? -20.988 -9.810 11.647 1.00 64.19 130 LYS A N 1
ATOM 979 C CA . LYS A 1 130 ? -22.435 -9.951 11.882 1.00 64.19 130 LYS A CA 1
ATOM 980 C C . LYS A 1 130 ? -22.767 -10.970 12.985 1.00 64.19 130 LYS A C 1
ATOM 982 O O . LYS A 1 130 ? -23.888 -10.979 13.480 1.00 64.19 130 LYS A O 1
ATOM 987 N N . ASN A 1 131 ? -21.808 -11.833 13.332 1.00 57.09 131 ASN A N 1
ATOM 988 C CA . ASN A 1 131 ? -21.925 -12.866 14.369 1.00 57.09 131 ASN A CA 1
ATOM 989 C C . ASN A 1 131 ? -21.428 -12.406 15.759 1.00 57.09 131 ASN A C 1
ATOM 991 O O . ASN A 1 131 ? -21.384 -13.218 16.683 1.00 57.09 131 ASN A O 1
ATOM 995 N N . LYS A 1 132 ? -21.041 -11.133 15.896 1.00 50.84 132 LYS A N 1
ATOM 996 C CA . LYS A 1 132 ? -20.770 -10.428 17.156 1.00 50.84 132 LYS A CA 1
ATOM 997 C C . LYS A 1 132 ? -21.822 -9.345 17.351 1.00 50.84 132 LYS A C 1
ATOM 999 O O . LYS A 1 132 ? -22.159 -9.100 18.526 1.00 50.84 132 LYS A O 1
#